Protein AF-A0A9P7ZDD8-F1 (afdb_monomer_lite)

Secondary structure (DSSP, 8-state):
-EEE-TT--EEE------SSPPPPPPHHHHHHHHHHHHHHHHHT-TTT--B-----TT---EEEEEETTEEEEE-GGG--HHHHTTSSS-----TT--TT--EE-

Organism: NCBI:txid2614577

pLDDT: mean 71.2, std 19.35, range [28.0, 95.5]

Sequence (105 aa):
MWSFDDGGLLRPTEFYYSETQDGSFTDKDLEFIEKFKAELALRGLDDLFGLARYPGDHFDGSCEFTQGRANINLQPKDYPAILKAFSVGKFQMVEGLSTDRLFWL

Foldseek 3Di:
DWAADPVRDIDDPDDDDDPDDDDDDDPVNVVVSVVVCVVCVVVVCRVPDDDDDDPDPPQQFWWWFDDDPDIDIDDLVRDDPVVVVVSDDDDDDDPDDDPGTDGTD

Structure (mmCIF, N/CA/C/O backbone):
data_AF-A0A9P7ZDD8-F1
#
_entry.id   AF-A0A9P7ZDD8-F1
#
loop_
_atom_site.group_PDB
_atom_site.id
_atom_site.type_symbol
_atom_site.label_atom_id
_atom_site.label_alt_id
_atom_site.label_comp_id
_atom_site.label_asym_id
_atom_site.label_entity_id
_atom_site.label_seq_id
_atom_site.pdbx_PDB_ins_code
_atom_site.Cartn_x
_atom_site.Cartn_y
_atom_site.Cartn_z
_atom_site.occupancy
_atom_site.B_iso_or_equiv
_atom_site.auth_seq_id
_atom_site.auth_comp_id
_atom_site.auth_asym_id
_atom_site.auth_atom_id
_atom_site.pdbx_PDB_model_num
ATOM 1 N N . MET A 1 1 ? 3.914 -4.384 -0.736 1.00 78.50 1 MET A N 1
ATOM 2 C CA . MET A 1 1 ? 2.655 -3.758 -0.286 1.00 78.50 1 MET A CA 1
ATOM 3 C C . MET A 1 1 ? 2.633 -3.588 1.231 1.00 78.50 1 MET A C 1
ATOM 5 O O . MET A 1 1 ? 3.354 -4.302 1.922 1.00 78.50 1 MET A O 1
ATOM 9 N N . TRP A 1 2 ? 1.828 -2.649 1.733 1.00 86.00 2 TRP A N 1
ATOM 10 C CA . TRP A 1 2 ? 1.486 -2.466 3.146 1.00 86.00 2 TRP A CA 1
ATOM 11 C C . TRP A 1 2 ? -0.028 -2.592 3.343 1.00 86.00 2 TRP A C 1
ATOM 13 O O . TRP A 1 2 ? -0.775 -2.005 2.566 1.00 86.00 2 TRP A O 1
ATOM 23 N N . SER A 1 3 ? -0.492 -3.288 4.378 1.00 87.56 3 SER A N 1
ATOM 24 C CA . SER A 1 3 ? -1.919 -3.375 4.735 1.00 87.56 3 SER A CA 1
ATOM 25 C C . SER A 1 3 ? -2.118 -3.265 6.246 1.00 87.56 3 SER A C 1
ATOM 27 O O . SER A 1 3 ? -1.158 -3.377 7.014 1.00 87.56 3 SER A O 1
ATOM 29 N N . PHE A 1 4 ? -3.350 -2.998 6.677 1.00 89.31 4 PHE A N 1
ATOM 30 C CA . PHE A 1 4 ? -3.696 -3.004 8.096 1.00 89.31 4 PHE A CA 1
ATOM 31 C C . PHE A 1 4 ? -3.878 -4.449 8.580 1.00 89.31 4 PHE A C 1
ATOM 33 O O . PHE A 1 4 ? -4.412 -5.279 7.851 1.00 89.31 4 PHE A O 1
ATOM 40 N N . ASP A 1 5 ? -3.367 -4.761 9.773 1.00 87.44 5 ASP A N 1
ATOM 41 C CA . ASP A 1 5 ? -3.643 -6.031 10.455 1.00 87.44 5 ASP A CA 1
ATOM 42 C C . ASP A 1 5 ? -4.953 -5.966 11.264 1.00 87.44 5 ASP A C 1
ATOM 44 O O . ASP A 1 5 ? -5.559 -4.902 11.387 1.00 87.44 5 ASP A O 1
ATOM 48 N N . ASP A 1 6 ? -5.348 -7.079 11.889 1.00 85.88 6 ASP A N 1
ATOM 49 C CA . ASP A 1 6 ? -6.532 -7.157 12.765 1.00 85.88 6 ASP A CA 1
ATOM 50 C C . ASP A 1 6 ? -6.483 -6.169 13.954 1.00 85.88 6 ASP A C 1
ATOM 52 O O . ASP A 1 6 ? -7.506 -5.822 14.543 1.00 85.88 6 ASP A O 1
ATOM 56 N N . GLY A 1 7 ? -5.285 -5.715 14.341 1.00 85.38 7 GLY A N 1
ATOM 57 C CA . GLY A 1 7 ? -5.066 -4.677 15.352 1.00 85.38 7 GLY A CA 1
ATOM 58 C C . GLY A 1 7 ? -5.097 -3.255 14.782 1.00 85.38 7 GLY A C 1
ATOM 59 O O . GLY A 1 7 ? -4.910 -2.280 15.514 1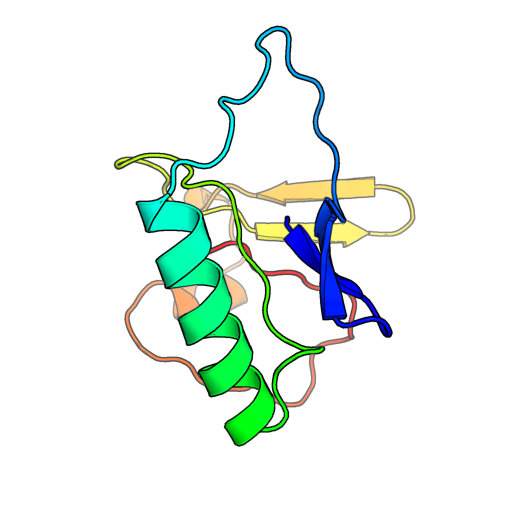.00 85.38 7 GLY A O 1
ATOM 60 N N . GLY A 1 8 ? -5.314 -3.116 13.475 1.00 83.38 8 GLY A N 1
ATOM 61 C CA . GLY A 1 8 ? -5.300 -1.869 12.735 1.00 83.38 8 GLY A CA 1
ATOM 62 C C . GLY A 1 8 ? -3.909 -1.252 12.578 1.00 83.38 8 GLY A C 1
ATOM 63 O O . GLY A 1 8 ? -3.815 -0.049 12.312 1.00 83.38 8 GLY A O 1
ATOM 64 N N . LEU A 1 9 ? -2.835 -2.014 12.773 1.00 88.81 9 LEU A N 1
ATOM 65 C CA . LEU A 1 9 ? -1.472 -1.552 12.551 1.00 88.81 9 LEU A CA 1
ATOM 66 C C . LEU A 1 9 ? -1.098 -1.738 11.080 1.00 88.81 9 LEU A C 1
ATOM 68 O O . LEU A 1 9 ? -1.260 -2.822 10.527 1.00 88.81 9 LEU A O 1
ATOM 72 N N . LEU A 1 10 ? -0.558 -0.691 10.453 1.00 89.25 10 LEU A N 1
ATOM 73 C CA . LEU A 1 10 ? -0.051 -0.777 9.087 1.00 89.25 10 LEU A CA 1
ATOM 74 C C . LEU A 1 10 ? 1.255 -1.587 9.072 1.00 89.25 10 LEU A C 1
ATOM 76 O O . LEU A 1 10 ? 2.236 -1.202 9.714 1.00 89.25 10 LEU A O 1
ATOM 80 N N . ARG A 1 11 ? 1.279 -2.698 8.334 1.00 87.50 11 ARG A N 1
ATOM 81 C CA . ARG A 1 11 ? 2.434 -3.601 8.236 1.00 87.50 11 ARG A CA 1
ATOM 82 C C . ARG A 1 11 ? 2.807 -3.892 6.787 1.00 87.50 11 ARG A C 1
ATOM 84 O O . ARG A 1 11 ? 1.917 -3.959 5.941 1.00 87.50 11 ARG A O 1
ATOM 91 N N . PRO A 1 12 ? 4.099 -4.118 6.492 1.00 85.88 12 PRO A N 1
ATOM 92 C CA . PRO A 1 12 ? 4.505 -4.597 5.183 1.00 85.88 12 PRO A CA 1
ATOM 93 C C . PRO A 1 12 ? 4.048 -6.051 5.021 1.00 85.88 12 PRO A C 1
ATOM 95 O O . PRO A 1 12 ? 4.332 -6.898 5.870 1.00 85.88 12 PRO A O 1
ATOM 98 N N . THR A 1 13 ? 3.344 -6.335 3.932 1.00 80.31 13 THR A N 1
ATOM 99 C CA . THR A 1 13 ? 2.868 -7.681 3.574 1.00 80.31 13 THR A CA 1
ATOM 100 C C . THR A 1 13 ? 3.697 -8.332 2.479 1.00 80.31 13 THR A C 1
ATOM 102 O O . THR A 1 13 ? 3.645 -9.547 2.311 1.00 80.31 13 THR A O 1
ATOM 105 N N . GLU A 1 14 ? 4.514 -7.552 1.772 1.00 74.44 14 GLU A N 1
ATOM 106 C CA . GLU A 1 14 ? 5.415 -8.060 0.740 1.00 74.44 14 GLU A CA 1
ATOM 107 C C . GLU A 1 14 ? 6.805 -7.481 0.899 1.00 74.44 14 GLU A C 1
ATOM 109 O O . GLU A 1 14 ? 6.985 -6.320 1.279 1.00 74.44 14 GLU A O 1
ATOM 114 N N . PHE A 1 15 ? 7.777 -8.300 0.524 1.00 72.75 15 PHE A N 1
ATOM 115 C CA . PHE A 1 15 ? 9.188 -8.000 0.642 1.00 72.75 15 PHE A CA 1
ATOM 116 C C . PHE A 1 15 ? 9.836 -8.166 -0.725 1.00 72.75 15 PHE A C 1
ATOM 118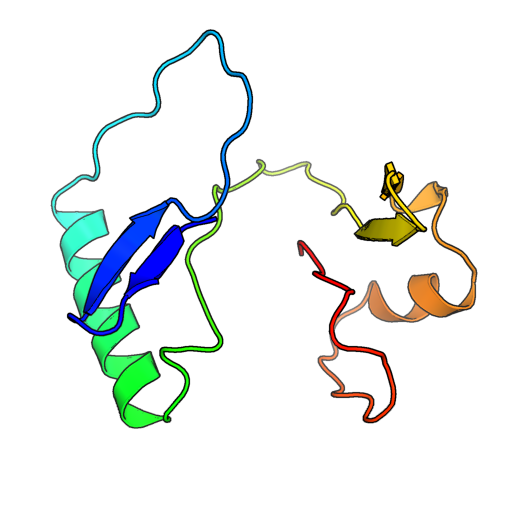 O O . PHE A 1 15 ? 9.586 -9.142 -1.431 1.00 72.75 15 PHE A O 1
ATOM 125 N N . TYR A 1 16 ? 10.693 -7.220 -1.080 1.00 69.56 16 TYR A N 1
ATOM 126 C CA . TYR A 1 16 ? 11.545 -7.294 -2.256 1.00 69.56 16 TYR A CA 1
ATOM 127 C C . TYR A 1 16 ? 12.993 -7.117 -1.810 1.00 69.56 16 TYR A C 1
ATOM 129 O O . TYR A 1 16 ? 13.276 -6.492 -0.785 1.00 69.56 16 TYR A O 1
ATOM 137 N N . TYR A 1 17 ? 13.918 -7.701 -2.565 1.00 72.69 17 TYR A N 1
ATOM 138 C CA . TYR A 1 17 ? 15.332 -7.476 -2.318 1.00 72.69 17 TYR A CA 1
ATOM 139 C C . TYR A 1 17 ? 15.708 -6.065 -2.776 1.00 72.69 17 TYR A C 1
ATOM 141 O O . TYR A 1 17 ? 15.430 -5.686 -3.913 1.00 72.69 17 TYR A O 1
ATOM 149 N N . SER A 1 18 ? 16.347 -5.307 -1.890 1.00 74.38 18 SER A N 1
ATOM 150 C CA . SER A 1 18 ? 16.815 -3.951 -2.152 1.00 74.38 18 SER A CA 1
ATOM 151 C C . SER A 1 18 ? 18.161 -3.739 -1.482 1.00 74.38 18 SER A C 1
ATOM 153 O O . SER A 1 18 ? 18.335 -4.078 -0.312 1.00 74.38 18 SER A O 1
ATOM 155 N N . GLU A 1 19 ? 19.101 -3.140 -2.206 1.00 83.50 19 GLU A N 1
ATOM 156 C CA . GLU A 1 19 ? 20.373 -2.680 -1.637 1.00 83.50 19 GLU A CA 1
ATOM 157 C C . GLU A 1 19 ? 20.219 -1.331 -0.916 1.00 83.50 19 GLU A C 1
ATOM 159 O O . GLU A 1 19 ? 21.083 -0.929 -0.138 1.00 83.50 19 GLU A O 1
ATOM 164 N N . THR A 1 20 ? 19.104 -0.634 -1.150 1.00 77.75 20 THR A N 1
ATOM 165 C CA . THR A 1 20 ? 18.782 0.650 -0.528 1.00 77.75 20 THR A CA 1
ATOM 166 C C . THR A 1 20 ? 17.674 0.490 0.502 1.00 77.75 20 THR A C 1
ATOM 168 O O . THR A 1 20 ? 16.646 -0.131 0.225 1.00 77.75 20 THR A O 1
ATOM 171 N N . GLN A 1 21 ? 17.859 1.088 1.677 1.00 76.88 21 GLN A N 1
ATOM 172 C CA . GLN A 1 21 ? 16.817 1.157 2.694 1.00 76.88 21 GLN A CA 1
ATOM 173 C C . GLN A 1 21 ? 15.761 2.196 2.300 1.00 76.88 21 GLN A C 1
ATOM 175 O O . GLN A 1 21 ? 16.102 3.293 1.854 1.00 76.88 21 GLN A O 1
ATOM 180 N N . ASP A 1 22 ? 14.488 1.852 2.482 1.00 75.56 22 ASP A N 1
ATOM 181 C CA . ASP A 1 22 ? 13.394 2.799 2.285 1.00 75.56 22 ASP A CA 1
ATOM 182 C C . ASP A 1 22 ? 13.426 3.900 3.355 1.00 75.56 22 ASP A C 1
ATOM 184 O O . ASP A 1 22 ? 13.825 3.679 4.502 1.00 75.56 22 ASP A O 1
ATOM 188 N N . GLY A 1 23 ? 13.024 5.110 2.962 1.00 80.19 23 GLY A N 1
ATOM 189 C CA . GLY A 1 23 ? 12.901 6.232 3.887 1.00 80.19 23 GLY A CA 1
ATOM 190 C C . GLY A 1 23 ? 11.795 5.998 4.918 1.00 80.19 23 GLY A C 1
ATOM 191 O O . GLY A 1 23 ? 10.823 5.291 4.661 1.00 80.19 23 GLY A O 1
ATOM 192 N N . SER A 1 24 ? 11.936 6.617 6.089 1.00 86.44 24 SER A N 1
ATOM 193 C CA . SER A 1 24 ? 10.875 6.636 7.098 1.00 86.44 24 SER A CA 1
ATOM 194 C C . SER A 1 24 ? 9.675 7.460 6.626 1.00 86.44 24 SER A C 1
ATOM 196 O O . SER A 1 24 ? 9.841 8.432 5.889 1.00 86.44 24 SER A O 1
ATOM 198 N N . PHE A 1 25 ? 8.481 7.120 7.117 1.00 87.69 25 PHE A N 1
ATOM 199 C CA . PHE A 1 25 ? 7.296 7.960 6.938 1.00 87.69 25 PHE A CA 1
ATOM 200 C C . PHE A 1 25 ? 7.496 9.333 7.584 1.00 87.69 25 PHE A C 1
ATOM 202 O O . PHE A 1 25 ? 8.002 9.442 8.703 1.00 87.69 25 PHE A O 1
ATOM 209 N N . THR A 1 26 ? 7.086 10.377 6.871 1.00 92.69 26 THR A N 1
ATOM 210 C CA . THR A 1 26 ? 7.008 11.742 7.395 1.00 92.69 26 THR A CA 1
ATOM 211 C C . THR A 1 26 ? 5.711 11.946 8.181 1.00 92.69 26 THR A C 1
ATOM 213 O O . THR A 1 26 ? 4.758 11.183 8.030 1.00 92.69 26 THR A O 1
ATOM 216 N N . ASP A 1 27 ? 5.618 13.023 8.964 1.00 94.56 27 ASP A N 1
ATOM 217 C CA . ASP A 1 27 ? 4.387 13.358 9.702 1.00 94.56 27 ASP A CA 1
ATOM 218 C C . ASP A 1 27 ? 3.166 13.508 8.779 1.00 94.56 27 ASP A C 1
ATOM 220 O O . ASP A 1 27 ? 2.055 13.122 9.136 1.00 94.56 27 ASP A O 1
ATOM 224 N N . LYS A 1 28 ? 3.373 14.024 7.561 1.00 94.19 28 LYS A N 1
ATOM 225 C CA . LYS A 1 28 ? 2.309 14.146 6.554 1.00 94.19 28 LYS A CA 1
ATOM 226 C C . LYS A 1 28 ? 1.855 12.791 6.028 1.00 94.19 28 LYS A C 1
ATOM 228 O O . LYS A 1 28 ? 0.665 12.614 5.778 1.00 94.19 28 LYS A O 1
ATOM 233 N N . ASP A 1 29 ? 2.785 11.853 5.864 1.00 91.38 29 ASP A N 1
ATOM 234 C CA . ASP A 1 29 ? 2.448 10.493 5.445 1.00 91.38 29 ASP A CA 1
ATOM 235 C C . ASP A 1 29 ? 1.611 9.814 6.528 1.00 91.38 29 ASP A C 1
ATOM 237 O O . ASP A 1 29 ? 0.593 9.205 6.220 1.00 91.38 29 ASP A O 1
ATOM 241 N N . LEU A 1 30 ? 1.984 9.984 7.800 1.00 92.62 30 LEU A N 1
ATOM 242 C CA . LEU A 1 30 ? 1.225 9.454 8.933 1.00 92.62 30 LEU A CA 1
ATOM 243 C C . LEU A 1 30 ? -0.185 10.060 9.012 1.00 92.62 30 LEU A C 1
ATOM 245 O O . LEU A 1 30 ? -1.155 9.316 9.145 1.00 92.62 30 LEU A O 1
ATOM 249 N N . GLU A 1 31 ? -0.320 11.380 8.848 1.00 94.94 31 GLU A N 1
ATOM 250 C CA . GLU A 1 31 ? -1.627 12.055 8.806 1.00 94.94 31 GLU A CA 1
ATOM 251 C C . GLU A 1 31 ? -2.505 11.527 7.658 1.00 94.94 31 GLU A C 1
ATOM 253 O O . GLU A 1 31 ? -3.707 11.296 7.822 1.00 94.94 31 GLU A O 1
ATOM 258 N N . PHE A 1 32 ? -1.909 11.317 6.482 1.00 94.25 32 PHE A N 1
ATOM 259 C CA . PHE A 1 32 ? -2.599 10.716 5.347 1.00 94.25 32 PHE A CA 1
ATOM 260 C C . PHE A 1 32 ? -3.032 9.275 5.646 1.00 94.25 32 PHE A C 1
ATOM 262 O O . PHE A 1 32 ? -4.188 8.935 5.399 1.00 94.25 32 PHE A O 1
ATOM 269 N N . ILE A 1 33 ? -2.141 8.448 6.202 1.00 93.31 33 ILE A N 1
ATOM 270 C CA . ILE A 1 33 ? -2.408 7.045 6.550 1.00 93.31 33 ILE A CA 1
ATOM 271 C C . ILE A 1 33 ? -3.580 6.945 7.531 1.00 93.31 33 ILE A C 1
ATOM 273 O O . ILE A 1 33 ? -4.459 6.103 7.342 1.00 93.31 33 ILE A O 1
ATOM 277 N N . GLU A 1 34 ? -3.637 7.811 8.546 1.00 93.94 34 GLU A N 1
ATOM 278 C CA . GLU A 1 34 ? -4.750 7.833 9.501 1.00 93.94 34 GLU A CA 1
ATOM 279 C C . GLU A 1 34 ? -6.084 8.171 8.829 1.00 93.94 34 GLU A C 1
ATOM 281 O O . GLU A 1 34 ? -7.076 7.463 9.021 1.00 93.94 34 GLU A O 1
ATOM 286 N N . LYS A 1 35 ? -6.113 9.221 7.998 1.00 95.50 35 LYS A N 1
ATOM 287 C CA . LYS A 1 35 ? -7.317 9.608 7.246 1.00 95.50 35 LYS A CA 1
ATOM 288 C C . LYS A 1 35 ? -7.754 8.507 6.287 1.00 95.50 35 LYS A C 1
ATOM 290 O O . LYS A 1 35 ? -8.936 8.182 6.221 1.00 95.50 35 LYS A O 1
ATOM 295 N N . PHE A 1 36 ? -6.804 7.905 5.580 1.00 93.12 36 PHE A N 1
ATOM 296 C CA . PHE A 1 36 ? -7.060 6.801 4.667 1.00 93.12 36 PHE A CA 1
ATOM 297 C C . PHE A 1 36 ? -7.675 5.604 5.397 1.00 93.12 36 PHE A C 1
ATOM 299 O O . PHE A 1 36 ? -8.723 5.112 4.982 1.00 93.12 36 PHE A O 1
ATOM 306 N N . LYS A 1 37 ? -7.099 5.198 6.536 1.00 92.50 37 LYS A N 1
ATOM 307 C CA . LYS A 1 37 ? -7.641 4.126 7.381 1.00 92.50 37 LYS A CA 1
ATOM 308 C C . LYS A 1 37 ? -9.086 4.403 7.802 1.00 92.50 37 LYS A C 1
ATOM 310 O O . LYS A 1 37 ? -9.930 3.515 7.713 1.00 92.50 37 LYS A O 1
ATOM 315 N N . ALA A 1 38 ? -9.379 5.627 8.243 1.00 93.69 38 ALA A N 1
ATOM 316 C CA . ALA A 1 38 ? -10.727 6.012 8.652 1.00 93.69 38 ALA A CA 1
ATOM 317 C C . ALA A 1 38 ? -11.735 5.909 7.492 1.00 93.69 38 ALA A C 1
ATOM 319 O O . ALA A 1 38 ? -12.845 5.408 7.678 1.00 93.69 38 ALA A O 1
ATOM 320 N N . GLU A 1 39 ? -11.343 6.324 6.285 1.00 95.19 39 GLU A N 1
ATOM 321 C CA . GLU A 1 39 ? -12.190 6.221 5.093 1.00 95.19 39 GLU A CA 1
ATOM 322 C C . GLU A 1 39 ? -12.426 4.764 4.653 1.00 95.19 39 GLU A C 1
ATOM 324 O O . GLU A 1 39 ? -13.537 4.441 4.216 1.00 95.19 39 GLU A O 1
ATOM 329 N N . LEU A 1 40 ? -11.428 3.880 4.781 1.00 90.25 40 LEU A N 1
ATOM 330 C CA . LEU A 1 40 ? -11.594 2.445 4.517 1.00 90.25 40 LEU A CA 1
ATOM 331 C C . LEU A 1 40 ? -12.560 1.806 5.515 1.00 90.25 40 LEU A C 1
ATOM 333 O O . LEU A 1 40 ? -13.507 1.139 5.100 1.00 90.25 40 LEU A O 1
ATOM 337 N N . ALA A 1 41 ? -12.369 2.069 6.810 1.00 90.19 41 ALA A N 1
ATOM 338 C CA . ALA A 1 41 ? -13.215 1.530 7.872 1.00 90.19 41 ALA A CA 1
ATOM 339 C C . ALA A 1 41 ? -14.678 1.980 7.717 1.00 90.19 41 ALA A C 1
ATOM 341 O O . ALA A 1 41 ? -15.597 1.177 7.858 1.00 90.19 41 ALA A O 1
ATOM 342 N N . LEU A 1 42 ? -14.912 3.242 7.333 1.00 94.25 42 LEU A N 1
ATOM 343 C CA . LEU A 1 42 ? -16.257 3.768 7.067 1.00 94.25 42 LEU A CA 1
ATOM 344 C C . LEU A 1 42 ? -16.987 3.014 5.939 1.00 94.25 42 LEU A C 1
ATOM 346 O O . LEU A 1 42 ? -18.215 3.045 5.872 1.00 94.25 42 LEU A O 1
ATOM 350 N N . ARG A 1 43 ? -16.246 2.338 5.055 1.00 92.44 43 ARG A N 1
ATOM 351 C CA . ARG A 1 43 ? -16.773 1.587 3.906 1.00 92.44 43 ARG A CA 1
ATOM 352 C C . ARG A 1 43 ? -16.638 0.067 4.051 1.00 92.44 43 ARG A C 1
ATOM 354 O O . ARG A 1 43 ? -17.095 -0.636 3.155 1.00 92.44 43 ARG A O 1
ATOM 361 N N . GLY A 1 44 ? -16.044 -0.429 5.141 1.00 87.19 44 GLY A N 1
ATOM 362 C CA . GLY A 1 44 ? -15.742 -1.854 5.334 1.00 87.19 44 GLY A CA 1
ATOM 363 C C . GLY A 1 44 ? -14.757 -2.400 4.295 1.00 87.19 44 GLY A C 1
ATOM 364 O O . GLY A 1 44 ? -14.983 -3.466 3.730 1.00 87.19 44 GLY A O 1
ATOM 365 N N . LEU A 1 45 ? -13.732 -1.612 3.959 1.00 86.75 45 LEU A N 1
ATOM 366 C CA . LEU A 1 45 ? -12.738 -1.920 2.922 1.00 86.75 45 LEU A CA 1
ATOM 367 C C . LEU A 1 45 ? -11.311 -2.068 3.476 1.00 86.75 45 LEU A C 1
ATOM 369 O O . LEU A 1 45 ? -10.344 -2.111 2.715 1.00 86.75 45 LEU A O 1
ATOM 373 N N . ASP A 1 46 ? -11.177 -2.095 4.793 1.00 80.50 46 ASP A N 1
ATOM 374 C CA . ASP A 1 46 ? -9.925 -2.143 5.541 1.00 80.50 46 ASP A CA 1
ATOM 375 C C . ASP A 1 46 ? -9.110 -3.419 5.293 1.00 80.50 46 ASP A C 1
ATOM 377 O O . ASP A 1 46 ? -7.883 -3.344 5.262 1.00 80.50 46 ASP A O 1
ATOM 381 N N . ASP A 1 47 ? -9.779 -4.529 4.974 1.00 79.06 47 ASP A N 1
ATOM 382 C CA . ASP A 1 47 ? -9.135 -5.801 4.610 1.00 79.06 47 ASP A CA 1
ATOM 383 C C . ASP A 1 47 ? -8.867 -5.948 3.099 1.00 79.06 47 ASP A C 1
ATOM 385 O O . ASP A 1 47 ? -8.263 -6.927 2.656 1.00 79.06 47 ASP A O 1
ATOM 389 N N . LEU A 1 48 ? -9.346 -5.003 2.280 1.00 78.94 48 LEU A N 1
ATOM 390 C CA . LEU A 1 48 ? -9.293 -5.090 0.814 1.00 78.94 48 LEU A CA 1
ATOM 391 C C . LEU A 1 48 ? -8.230 -4.187 0.191 1.00 78.94 48 LEU A C 1
ATOM 393 O O . LEU A 1 48 ? -7.687 -4.528 -0.860 1.00 78.94 48 LEU A O 1
ATOM 397 N N . PHE A 1 49 ? -7.938 -3.037 0.802 1.00 82.94 49 PHE A N 1
ATOM 398 C CA . PHE A 1 49 ? -6.988 -2.070 0.255 1.00 82.94 49 PHE A CA 1
ATOM 399 C C . PHE A 1 49 ? -5.787 -1.844 1.166 1.00 82.94 49 PHE A C 1
ATOM 401 O O . PHE A 1 49 ? -5.873 -1.846 2.390 1.00 82.94 49 PHE A O 1
ATOM 408 N N . GLY A 1 50 ? -4.655 -1.579 0.522 1.00 85.31 50 GLY A N 1
ATOM 409 C CA . GLY A 1 50 ? -3.392 -1.265 1.166 1.00 85.31 50 GLY A CA 1
ATOM 410 C C . GLY A 1 50 ? -2.659 -0.131 0.460 1.00 85.31 50 GLY A C 1
ATOM 411 O O . GLY A 1 50 ? -3.144 0.451 -0.510 1.00 85.31 50 GLY A O 1
ATOM 412 N N . LEU A 1 51 ? -1.465 0.175 0.954 1.00 86.88 51 LEU A N 1
ATOM 413 C CA . LEU A 1 51 ? -0.556 1.140 0.350 1.00 86.88 51 LEU A CA 1
ATOM 414 C C . LEU A 1 51 ? 0.536 0.401 -0.424 1.00 86.88 51 LEU A C 1
ATOM 416 O O . LEU A 1 51 ? 1.217 -0.485 0.099 1.00 86.88 51 LEU A O 1
ATOM 420 N N . ALA A 1 52 ? 0.721 0.783 -1.681 1.00 82.44 52 ALA A N 1
ATOM 421 C CA . ALA A 1 52 ? 1.819 0.316 -2.511 1.00 82.44 52 ALA A CA 1
ATOM 422 C C . ALA A 1 52 ? 2.883 1.409 -2.634 1.00 82.44 52 ALA A C 1
ATOM 424 O O . ALA A 1 52 ? 2.590 2.604 -2.563 1.00 82.44 52 ALA A O 1
ATOM 425 N N . ARG A 1 53 ? 4.137 0.992 -2.820 1.00 75.94 53 ARG A N 1
ATOM 426 C CA . ARG A 1 53 ? 5.214 1.925 -3.145 1.00 75.94 53 ARG A CA 1
ATOM 427 C C . ARG A 1 53 ? 4.907 2.551 -4.501 1.00 75.94 53 ARG A C 1
ATOM 429 O O . ARG A 1 53 ? 4.618 1.823 -5.445 1.00 75.94 53 ARG A O 1
ATOM 436 N N . TYR A 1 54 ? 5.040 3.872 -4.600 1.00 79.00 54 TYR A N 1
ATOM 437 C CA . TYR A 1 54 ? 4.959 4.545 -5.888 1.00 79.00 54 TYR A CA 1
ATOM 438 C C . TYR A 1 54 ? 6.070 4.029 -6.818 1.00 79.00 54 TYR A C 1
ATOM 440 O O . TYR A 1 54 ? 7.250 4.163 -6.471 1.00 79.00 54 TYR A O 1
ATOM 448 N N . PRO A 1 55 ? 5.731 3.433 -7.972 1.00 69.50 55 PRO A N 1
ATOM 449 C CA . PRO A 1 55 ? 6.720 2.785 -8.825 1.00 69.50 55 PRO A CA 1
ATOM 450 C C . PRO A 1 55 ? 7.470 3.765 -9.748 1.00 69.50 55 PRO A C 1
ATOM 452 O O . PRO A 1 55 ? 8.433 3.366 -10.402 1.00 69.50 55 PRO A O 1
ATOM 455 N N . GLY A 1 56 ? 7.076 5.045 -9.767 1.00 74.12 56 GLY A N 1
ATOM 456 C CA . GLY A 1 56 ? 7.675 6.106 -10.582 1.00 74.12 56 GLY A CA 1
ATOM 457 C C . GLY A 1 56 ? 6.818 6.507 -11.788 1.00 74.12 56 GLY A C 1
ATOM 458 O O . GLY A 1 56 ? 5.964 5.751 -12.240 1.00 74.12 56 GLY A O 1
ATOM 459 N N . ASP A 1 57 ? 7.087 7.696 -12.336 1.00 74.56 57 ASP A N 1
ATOM 460 C CA . ASP A 1 57 ? 6.274 8.364 -13.377 1.00 74.56 57 ASP A CA 1
ATOM 461 C C . ASP A 1 57 ? 6.235 7.633 -14.738 1.00 74.56 57 ASP A C 1
ATOM 463 O O . ASP A 1 57 ? 5.476 8.005 -15.634 1.00 74.56 57 ASP A O 1
ATOM 467 N N . HIS A 1 58 ? 7.058 6.597 -14.913 1.00 67.75 58 HIS A N 1
ATOM 468 C CA . HIS A 1 58 ? 7.172 5.798 -16.139 1.00 67.75 58 HIS A CA 1
ATOM 469 C C . HIS A 1 58 ? 6.972 4.305 -15.882 1.00 67.75 58 HIS A C 1
ATOM 471 O O . HIS A 1 58 ? 7.516 3.460 -16.592 1.00 67.75 58 HIS A O 1
ATOM 477 N N . PHE A 1 59 ? 6.232 3.967 -14.831 1.00 66.75 59 PHE A N 1
ATOM 478 C CA . PHE A 1 59 ? 5.822 2.596 -14.617 1.00 66.75 59 PHE A CA 1
ATOM 479 C C . PHE A 1 59 ? 4.619 2.285 -15.505 1.00 66.75 59 PHE A C 1
ATOM 481 O O . PHE A 1 59 ? 3.517 2.765 -15.256 1.00 66.75 59 PHE A O 1
ATOM 488 N N . ASP A 1 60 ? 4.820 1.459 -16.530 1.00 64.06 60 ASP A N 1
ATOM 489 C CA . ASP A 1 60 ? 3.750 1.087 -17.466 1.00 64.06 60 ASP A CA 1
ATOM 490 C C . ASP A 1 60 ? 2.689 0.147 -16.835 1.00 64.06 60 ASP A C 1
ATOM 492 O O . ASP A 1 60 ? 1.744 -0.274 -17.505 1.00 64.06 60 ASP A O 1
ATOM 496 N N . GLY A 1 61 ? 2.824 -0.184 -15.546 1.00 61.53 61 GLY A N 1
ATOM 497 C CA . GLY A 1 61 ? 2.054 -1.225 -14.871 1.00 61.53 61 GLY A CA 1
ATOM 498 C C . GLY A 1 61 ? 2.710 -2.596 -15.031 1.00 61.53 61 GLY A C 1
ATOM 499 O O . GLY A 1 61 ? 3.476 -2.847 -15.965 1.00 61.53 61 GLY A O 1
ATOM 500 N N . SER A 1 62 ? 2.421 -3.523 -14.121 1.00 63.59 62 SER A N 1
ATOM 501 C CA . SER A 1 62 ? 2.917 -4.897 -14.227 1.00 63.59 62 SER A CA 1
ATOM 502 C C . SER A 1 62 ? 1.846 -5.875 -13.760 1.00 63.59 62 SER A C 1
ATOM 504 O O . SER A 1 62 ? 1.167 -5.625 -12.767 1.00 63.59 62 SER A O 1
ATOM 506 N N . CYS A 1 63 ? 1.645 -6.961 -14.506 1.00 64.50 63 CYS A N 1
ATOM 507 C CA . CYS A 1 63 ? 0.657 -7.974 -14.140 1.00 64.50 63 CYS A CA 1
ATOM 508 C C . CYS A 1 63 ? 1.395 -9.176 -13.572 1.00 64.50 63 CYS A C 1
ATOM 510 O O . CYS A 1 63 ? 2.068 -9.891 -14.317 1.00 64.50 63 CYS A O 1
ATOM 512 N N . GLU A 1 64 ? 1.247 -9.392 -12.268 1.00 64.69 64 GLU A N 1
ATOM 513 C CA . GLU A 1 64 ? 1.761 -10.582 -11.610 1.00 64.69 64 GLU A CA 1
ATOM 514 C C . GLU A 1 64 ? 0.661 -11.640 -11.513 1.00 64.69 64 GLU A C 1
ATOM 516 O O . GLU A 1 64 ? -0.466 -11.371 -11.094 1.00 64.69 64 GLU A O 1
ATOM 521 N N . PHE A 1 65 ? 0.980 -12.866 -11.914 1.00 67.50 65 PHE A N 1
ATOM 522 C CA . PHE A 1 65 ? 0.133 -14.017 -11.635 1.00 67.50 65 PHE A CA 1
ATOM 523 C C . PHE A 1 65 ? 0.980 -15.215 -11.232 1.00 67.50 65 PHE A C 1
ATOM 525 O O . PHE A 1 65 ? 2.092 -15.423 -11.725 1.00 67.50 65 PHE A O 1
ATOM 532 N N . THR A 1 66 ? 0.426 -16.033 -10.346 1.00 66.44 66 THR A N 1
ATOM 533 C CA . THR A 1 66 ? 1.074 -17.257 -9.887 1.00 66.44 66 THR A CA 1
ATOM 534 C C . THR A 1 66 ? 0.578 -18.444 -10.705 1.00 66.44 66 THR A C 1
ATOM 536 O O . THR A 1 66 ? -0.623 -18.679 -10.832 1.00 66.44 66 THR A O 1
ATOM 539 N N . GLN A 1 67 ? 1.505 -19.227 -11.257 1.00 67.56 67 GLN A N 1
ATOM 540 C CA . GLN A 1 67 ? 1.207 -20.512 -11.884 1.00 67.56 67 GLN A CA 1
ATOM 541 C C . GLN A 1 67 ? 2.024 -21.616 -11.209 1.00 67.56 67 GLN A C 1
ATOM 543 O O . GLN A 1 67 ? 3.245 -21.708 -11.350 1.00 67.56 67 GLN A O 1
ATOM 548 N N . GLY A 1 68 ? 1.340 -22.478 -10.452 1.00 77.75 68 GLY A N 1
ATOM 549 C CA . GLY A 1 68 ? 1.994 -23.511 -9.652 1.00 77.75 68 GLY A CA 1
ATOM 550 C C . GLY A 1 68 ? 2.872 -22.897 -8.558 1.00 77.75 68 GLY A C 1
ATOM 551 O O . GLY A 1 68 ? 2.355 -22.338 -7.600 1.00 77.75 68 GLY A O 1
ATOM 552 N N . ARG A 1 69 ? 4.200 -23.023 -8.693 1.00 69.75 69 ARG A N 1
ATOM 553 C CA . ARG A 1 69 ? 5.196 -22.477 -7.744 1.00 69.75 69 ARG A CA 1
ATOM 554 C C . ARG A 1 69 ? 5.959 -21.263 -8.287 1.00 69.75 69 ARG A C 1
ATOM 556 O O . ARG A 1 69 ? 6.947 -20.860 -7.680 1.00 69.75 69 ARG A O 1
ATOM 563 N N . ALA A 1 70 ? 5.560 -20.739 -9.443 1.00 58.69 70 ALA A N 1
ATOM 564 C CA . ALA A 1 70 ? 6.223 -19.617 -10.092 1.00 58.69 70 ALA A CA 1
ATOM 565 C C . ALA A 1 70 ? 5.322 -18.381 -10.081 1.00 58.69 70 ALA A C 1
ATOM 567 O O . ALA A 1 70 ? 4.148 -18.478 -10.439 1.00 58.69 70 ALA A O 1
ATOM 568 N N . ASN A 1 71 ? 5.901 -17.232 -9.740 1.00 63.91 71 ASN A N 1
ATOM 569 C CA . ASN A 1 71 ? 5.293 -15.930 -9.973 1.00 63.91 71 ASN A CA 1
ATOM 570 C C . ASN A 1 71 ? 5.821 -15.380 -11.295 1.00 63.91 71 ASN A C 1
ATOM 572 O O . ASN A 1 71 ? 7.033 -15.321 -11.517 1.00 63.91 71 ASN A O 1
ATOM 576 N N . ILE A 1 72 ? 4.906 -15.026 -12.189 1.00 70.31 72 ILE A N 1
ATOM 577 C CA . ILE A 1 72 ? 5.216 -14.498 -13.513 1.00 70.31 72 ILE A CA 1
ATOM 578 C C . ILE A 1 72 ? 4.786 -13.042 -13.519 1.00 70.31 72 ILE A C 1
ATOM 580 O O . ILE A 1 72 ? 3.606 -12.757 -13.336 1.00 70.31 72 ILE A O 1
ATOM 584 N N . ASN A 1 73 ? 5.737 -12.138 -13.755 1.00 69.50 73 ASN A N 1
ATOM 585 C CA . ASN A 1 73 ? 5.458 -10.716 -13.890 1.00 69.50 73 ASN A CA 1
ATOM 586 C C . ASN A 1 73 ? 5.535 -10.302 -15.367 1.00 69.50 73 ASN A C 1
ATOM 588 O O . ASN A 1 73 ? 6.598 -10.380 -15.988 1.00 69.50 73 ASN A O 1
ATOM 592 N N . LEU A 1 74 ? 4.399 -9.913 -15.945 1.00 68.25 74 LEU A N 1
ATOM 593 C CA . LEU A 1 74 ? 4.300 -9.482 -17.336 1.00 68.25 74 LEU A CA 1
ATOM 594 C C . LEU A 1 74 ? 4.425 -7.969 -17.456 1.00 68.25 74 LEU A C 1
ATOM 596 O O . LEU A 1 74 ? 3.811 -7.211 -16.702 1.00 68.25 74 LEU A O 1
ATOM 600 N N . GLN A 1 75 ? 5.137 -7.544 -18.496 1.00 71.81 75 GLN A N 1
ATOM 601 C CA . GLN A 1 75 ? 5.061 -6.175 -18.989 1.00 71.81 75 GLN A CA 1
ATOM 602 C C . GLN A 1 75 ? 3.788 -6.004 -19.835 1.00 71.81 75 GLN A C 1
ATOM 604 O O . GLN A 1 75 ? 3.342 -6.972 -20.459 1.00 71.81 75 GLN A O 1
ATOM 609 N N . PRO A 1 76 ? 3.220 -4.793 -19.950 1.00 72.06 76 PRO A N 1
ATOM 610 C CA . PRO A 1 76 ? 1.970 -4.562 -20.686 1.00 72.06 76 PRO A CA 1
ATOM 611 C C . PRO A 1 76 ? 1.991 -5.031 -22.142 1.00 72.06 76 PRO A C 1
ATOM 613 O O . PRO A 1 76 ? 0.995 -5.536 -22.668 1.00 72.06 76 PRO A O 1
ATOM 616 N N . LYS A 1 77 ? 3.152 -4.937 -22.800 1.00 75.12 77 LYS A N 1
ATOM 617 C CA . LYS A 1 77 ? 3.356 -5.453 -24.164 1.00 75.12 77 LYS A CA 1
ATOM 618 C C . LYS A 1 77 ? 3.128 -6.970 -24.273 1.00 75.12 77 LYS A C 1
ATOM 620 O O . LYS A 1 77 ? 2.676 -7.440 -25.319 1.00 75.12 77 LYS A O 1
ATOM 625 N N . ASP A 1 78 ? 3.381 -7.696 -23.186 1.00 75.44 78 ASP A N 1
ATOM 626 C CA . ASP A 1 78 ? 3.315 -9.154 -23.079 1.00 75.44 78 ASP A CA 1
ATOM 627 C C . ASP A 1 78 ? 1.953 -9.638 -22.550 1.00 75.44 78 ASP A C 1
ATOM 629 O O . ASP A 1 78 ? 1.726 -10.842 -22.414 1.00 75.44 78 ASP A O 1
ATOM 633 N N . TYR A 1 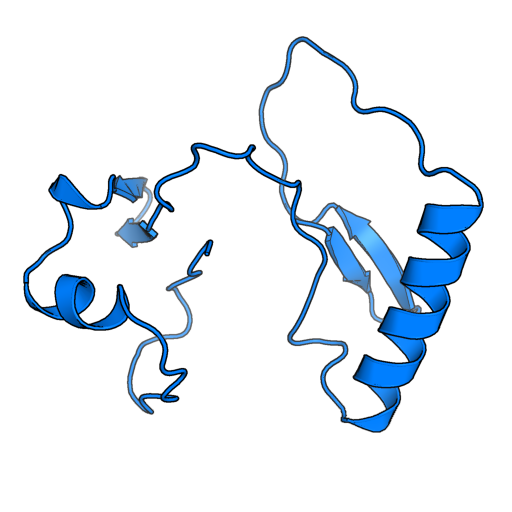79 ? 1.012 -8.725 -22.273 1.00 75.06 79 TYR A N 1
ATOM 634 C CA . TYR A 1 79 ? -0.316 -9.098 -21.792 1.00 75.06 79 TYR A CA 1
ATOM 635 C C . TYR A 1 79 ? -1.065 -9.940 -22.837 1.00 75.06 79 TYR A C 1
ATOM 637 O O . TYR A 1 79 ? -1.113 -9.570 -24.016 1.00 75.06 79 TYR A O 1
ATOM 645 N N . PRO A 1 80 ? -1.722 -11.046 -22.443 1.00 71.12 80 PRO A N 1
ATOM 646 C CA . PRO A 1 80 ? -2.651 -11.745 -23.321 1.00 71.12 80 PRO A CA 1
ATOM 647 C C . PRO A 1 80 ? -3.808 -10.814 -23.709 1.00 71.12 80 PRO A C 1
ATOM 649 O O . PRO A 1 80 ? -4.185 -9.924 -22.949 1.00 71.12 80 PRO A O 1
ATOM 652 N N . ALA A 1 81 ? -4.402 -11.023 -24.888 1.00 72.75 81 ALA A N 1
ATOM 653 C CA . ALA A 1 81 ? -5.416 -10.120 -25.452 1.00 72.75 81 ALA A CA 1
ATOM 654 C C . ALA A 1 81 ? -6.587 -9.817 -24.494 1.00 72.75 81 ALA A C 1
ATOM 656 O O . ALA A 1 81 ? -7.085 -8.696 -24.477 1.00 72.75 81 ALA A O 1
ATOM 657 N N . ILE A 1 82 ? -6.968 -10.783 -23.651 1.00 64.75 82 ILE A N 1
ATOM 658 C CA . ILE A 1 82 ? -8.016 -10.622 -22.633 1.00 64.75 82 ILE A CA 1
ATOM 659 C C . ILE A 1 82 ? -7.662 -9.593 -21.546 1.00 64.75 82 ILE A C 1
ATOM 661 O O . ILE A 1 82 ? -8.556 -8.962 -20.999 1.00 64.75 82 ILE A O 1
ATOM 665 N N . LEU A 1 83 ? -6.373 -9.390 -21.256 1.00 61.94 83 LEU A N 1
ATOM 666 C CA . LEU A 1 83 ? -5.894 -8.424 -20.264 1.00 61.94 83 LEU A CA 1
ATOM 667 C C . LEU A 1 83 ? -5.590 -7.044 -20.869 1.00 61.94 83 LEU A C 1
ATOM 669 O O . LEU A 1 83 ? -5.576 -6.050 -20.149 1.00 61.94 83 LEU A O 1
ATOM 673 N N . LYS A 1 84 ? -5.423 -6.940 -22.195 1.00 60.72 84 LYS A N 1
ATOM 674 C CA . LYS A 1 84 ? -5.181 -5.652 -22.876 1.00 60.72 84 LYS A CA 1
ATOM 675 C C . LYS A 1 84 ? -6.375 -4.689 -22.801 1.00 60.72 84 LYS A C 1
ATOM 677 O O . LYS A 1 84 ? -6.193 -3.486 -22.947 1.00 60.72 84 LYS A O 1
ATOM 682 N N . ALA A 1 85 ? -7.585 -5.195 -22.553 1.00 51.78 85 ALA A N 1
ATOM 683 C CA . ALA A 1 85 ? -8.809 -4.392 -22.481 1.00 51.78 85 ALA A CA 1
ATOM 684 C C . ALA A 1 85 ? -8.924 -3.518 -21.213 1.00 51.78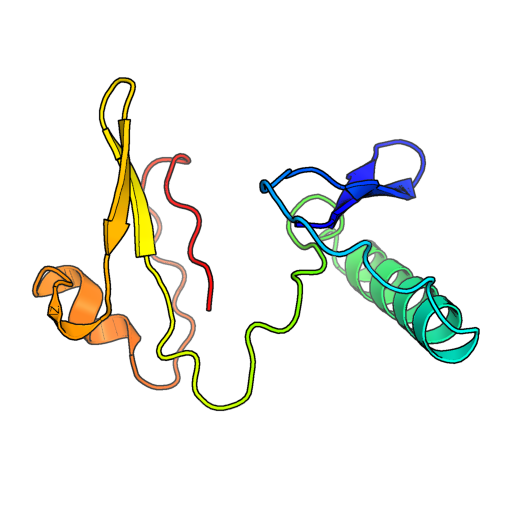 85 ALA A C 1
ATOM 686 O O . ALA A 1 85 ? -9.728 -2.590 -21.194 1.00 51.78 85 ALA A O 1
ATOM 687 N N . PHE A 1 86 ? -8.117 -3.771 -20.177 1.00 52.06 86 PHE A N 1
ATOM 688 C CA . PHE A 1 86 ? -8.186 -3.047 -18.898 1.00 52.06 86 PHE A CA 1
ATOM 689 C C . PHE A 1 86 ? -7.300 -1.790 -18.847 1.00 52.06 86 PHE A C 1
ATOM 691 O O . PHE A 1 86 ? -7.313 -1.067 -17.856 1.00 52.06 86 PHE A O 1
ATOM 698 N N . SER A 1 87 ? -6.563 -1.487 -19.923 1.00 41.91 87 SER A N 1
ATOM 699 C CA . SER A 1 87 ? -5.573 -0.399 -19.971 1.00 41.91 87 SER A CA 1
ATOM 700 C C . SER A 1 87 ? -6.166 1.020 -20.077 1.00 41.91 87 SER A C 1
ATOM 702 O O . SER A 1 87 ? -5.403 1.985 -20.094 1.00 41.91 87 SER A O 1
ATOM 704 N N . VAL A 1 88 ? -7.493 1.206 -20.119 1.00 35.62 88 VAL A N 1
ATOM 705 C CA . VAL A 1 88 ? -8.076 2.558 -20.216 1.00 35.62 88 VAL A CA 1
ATOM 706 C C . VAL A 1 88 ? -9.345 2.718 -19.366 1.00 35.62 88 VAL A C 1
ATOM 708 O O . VAL A 1 88 ? -10.457 2.410 -19.786 1.00 35.62 88 VAL A O 1
ATOM 711 N N . GLY A 1 89 ? -9.179 3.267 -18.161 1.00 34.56 89 GLY A N 1
ATOM 712 C CA . GLY A 1 89 ? -10.141 4.201 -17.562 1.00 34.56 89 GLY A CA 1
ATOM 713 C C . GLY A 1 89 ? -11.483 3.687 -17.022 1.00 34.56 89 GLY A C 1
ATOM 714 O O . GLY A 1 89 ? -12.337 4.526 -16.735 1.00 34.56 89 GLY A O 1
ATOM 715 N N . LYS A 1 90 ? -11.719 2.381 -16.843 1.00 28.00 90 LYS A N 1
ATOM 716 C CA . LYS A 1 90 ? -12.936 1.893 -16.160 1.00 28.00 90 LYS A CA 1
ATOM 717 C C . LYS A 1 90 ? -12.658 0.694 -15.258 1.00 28.00 90 LYS A C 1
ATOM 719 O O . LYS A 1 90 ? -12.367 -0.395 -15.738 1.00 28.00 90 LYS A O 1
ATOM 724 N N . PHE A 1 91 ? -12.839 0.891 -13.952 1.00 31.44 91 PHE A N 1
ATOM 725 C CA . PHE A 1 91 ? -13.021 -0.202 -13.001 1.00 31.44 91 PHE A CA 1
ATOM 726 C C . PHE A 1 91 ? -14.341 -0.914 -13.326 1.00 31.44 91 PHE A C 1
ATOM 728 O O . PHE A 1 91 ? -15.419 -0.341 -13.172 1.00 31.44 91 PHE A O 1
ATOM 735 N N . GLN A 1 92 ? -14.260 -2.160 -13.784 1.00 29.64 92 GLN A N 1
ATOM 736 C CA . GLN A 1 92 ? -15.375 -3.098 -13.741 1.00 29.64 92 GLN A CA 1
ATOM 737 C C . GLN A 1 92 ? -14.926 -4.323 -12.954 1.00 29.64 92 GLN A C 1
ATOM 739 O O . GLN A 1 92 ? -13.997 -5.022 -13.351 1.00 29.64 92 GLN A O 1
ATOM 744 N N . MET A 1 93 ? -15.609 -4.566 -11.836 1.00 29.53 93 MET A N 1
ATOM 745 C CA . MET A 1 93 ? -15.562 -5.837 -11.124 1.00 29.53 93 MET A CA 1
ATOM 746 C C . MET A 1 93 ? -16.110 -6.917 -12.057 1.00 29.53 93 MET A C 1
ATOM 748 O O . MET A 1 93 ? -17.293 -6.901 -12.395 1.00 29.53 93 MET A O 1
ATOM 752 N N . VAL A 1 94 ? -15.248 -7.828 -12.505 1.00 34.12 94 VAL A N 1
ATOM 753 C CA . VAL A 1 94 ? -15.676 -9.045 -13.197 1.00 34.12 94 VAL A CA 1
ATOM 754 C C . VAL A 1 94 ? -15.757 -10.143 -12.145 1.00 34.12 94 VAL A C 1
ATOM 756 O O . VAL A 1 94 ? -14.731 -10.657 -11.701 1.00 34.12 94 VAL A O 1
ATOM 759 N N . GLU A 1 95 ? -16.972 -10.489 -11.721 1.00 31.84 95 GLU A N 1
ATOM 760 C CA . GLU A 1 95 ? -17.192 -11.695 -10.923 1.00 31.84 95 GLU A CA 1
ATOM 761 C C . GLU A 1 95 ? -16.785 -12.919 -11.758 1.00 31.84 95 GLU A C 1
ATOM 763 O O . GLU A 1 95 ? -17.336 -13.160 -12.833 1.00 31.84 95 GLU A O 1
ATOM 768 N N . GLY A 1 96 ? -15.784 -13.671 -11.285 1.00 35.44 96 GLY A N 1
ATOM 769 C CA . GLY A 1 96 ? -15.386 -14.947 -11.893 1.00 35.44 96 GLY A CA 1
ATOM 770 C C . GLY A 1 96 ? -13.885 -15.229 -12.009 1.00 35.44 96 GLY A C 1
ATOM 771 O O . GLY A 1 96 ? -13.523 -16.271 -12.553 1.00 35.44 96 GLY A O 1
ATOM 772 N N . LEU A 1 97 ? -12.994 -14.360 -11.522 1.00 38.31 97 LEU A N 1
ATOM 773 C CA . LEU A 1 97 ? -11.557 -14.651 -11.500 1.00 38.31 97 LEU A CA 1
ATOM 774 C C . LEU A 1 97 ? -11.123 -15.099 -10.100 1.00 38.31 97 LEU A C 1
ATOM 776 O O . LEU A 1 97 ? -11.337 -14.387 -9.127 1.00 38.31 97 LEU A O 1
ATOM 780 N N . SER A 1 98 ? -10.543 -16.306 -10.040 1.00 35.31 98 SER A N 1
ATOM 781 C CA . SER A 1 98 ? -9.907 -16.909 -8.858 1.00 35.31 98 SER A CA 1
ATOM 782 C C . SER A 1 98 ? -9.110 -15.879 -8.061 1.00 35.31 98 SER A C 1
ATOM 784 O O . SER A 1 98 ? -8.432 -15.040 -8.656 1.00 35.31 98 SER A O 1
ATOM 786 N N . THR A 1 99 ? -9.140 -16.017 -6.740 1.00 39.41 99 THR A N 1
ATOM 787 C CA . THR A 1 99 ? -8.496 -15.203 -5.691 1.00 39.41 99 THR A CA 1
ATOM 788 C C . THR A 1 99 ? -6.972 -15.023 -5.807 1.00 39.41 99 THR A C 1
ATOM 790 O O . THR A 1 99 ? -6.364 -14.440 -4.920 1.00 39.41 99 THR A O 1
ATOM 793 N N . ASP A 1 100 ? -6.345 -15.472 -6.895 1.00 40.75 100 ASP A N 1
ATOM 794 C CA . ASP A 1 100 ? -4.887 -15.584 -7.049 1.00 40.75 100 ASP A CA 1
ATOM 795 C C . ASP A 1 100 ? -4.299 -14.570 -8.048 1.00 40.75 100 ASP A C 1
ATOM 797 O O . ASP A 1 100 ? -3.208 -14.770 -8.586 1.00 40.75 100 ASP A O 1
ATOM 801 N N . ARG A 1 101 ? -5.038 -13.501 -8.373 1.00 40.31 101 ARG A N 1
ATOM 802 C CA . ARG A 1 101 ? -4.588 -12.4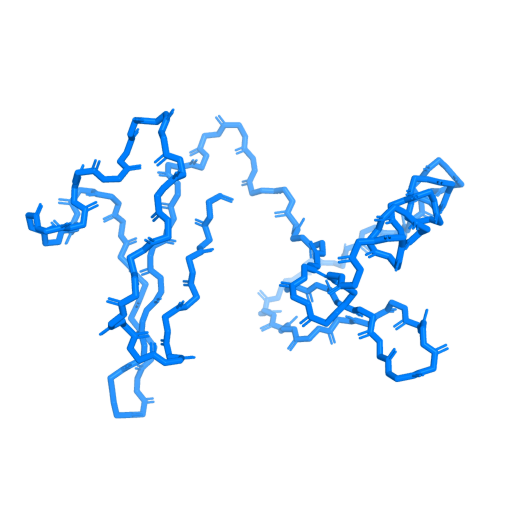53 -9.304 1.00 40.31 101 ARG A CA 1
ATOM 803 C C . ARG A 1 101 ? -4.546 -11.105 -8.599 1.00 40.31 101 ARG A C 1
ATOM 805 O O . ARG A 1 101 ? -5.574 -10.448 -8.460 1.00 40.31 101 ARG A O 1
ATOM 812 N N . LEU A 1 102 ? -3.351 -10.701 -8.180 1.00 41.06 102 LEU A N 1
ATOM 813 C CA . LEU A 1 102 ? -3.087 -9.353 -7.690 1.00 41.06 102 LEU A CA 1
ATOM 814 C C . LEU A 1 102 ? -2.699 -8.474 -8.883 1.00 41.06 102 LEU A C 1
ATOM 816 O O . LEU A 1 102 ? -1.732 -8.741 -9.594 1.00 41.06 102 LEU A O 1
ATOM 820 N N . PHE A 1 103 ? -3.503 -7.446 -9.138 1.00 40.62 103 PHE A N 1
ATOM 821 C CA . PHE A 1 103 ? -3.213 -6.440 -10.152 1.00 40.62 103 PHE A CA 1
ATOM 822 C C . PHE A 1 103 ? -2.464 -5.284 -9.488 1.00 40.62 103 PHE A C 1
ATOM 824 O O . PHE A 1 103 ? -3.009 -4.643 -8.592 1.00 40.62 103 PHE A O 1
ATOM 831 N N . TRP A 1 104 ? -1.244 -5.001 -9.944 1.00 42.25 104 TRP A N 1
ATOM 832 C CA . TRP A 1 104 ? -0.498 -3.802 -9.563 1.00 42.25 104 TRP A CA 1
ATOM 833 C C . TRP A 1 104 ? -0.676 -2.754 -10.660 1.00 42.25 104 TRP A C 1
ATOM 835 O O . TRP A 1 104 ? -0.008 -2.812 -11.697 1.00 42.25 104 TRP A O 1
ATOM 845 N N . LEU A 1 105 ? -1.638 -1.854 -10.445 1.00 39.12 105 LEU A N 1
ATOM 846 C CA . LEU A 1 105 ? -1.804 -0.631 -11.233 1.00 39.12 105 LEU A CA 1
ATOM 847 C C . LEU A 1 105 ? -0.905 0.471 -10.672 1.00 39.12 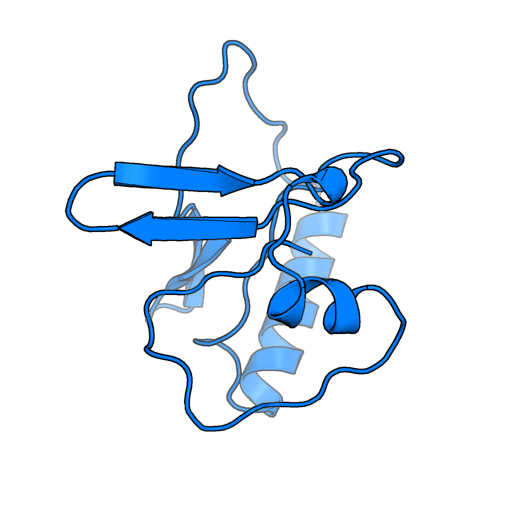105 LEU A C 1
ATOM 849 O O . LEU A 1 105 ? -0.889 0.626 -9.429 1.00 39.12 105 LEU A O 1
#

Radius of gyration: 15.98 Å; chains: 1; bounding box: 38×38×41 Å